Protein AF-A0A6M2AFH0-F1 (afdb_monomer_lite)

Foldseek 3Di:
DVVVVVVLCVVVVVVVVVLVVVVVVVVVVLVVVLVVVLVVLLVVQFDDDPNDTDGDPVCVVVSVVVNVVSVPDDDDDDADADEPVVSPDDDDDPVNCVVCVSRYDD

Radius of gyration: 22.57 Å; chains: 1; bounding box: 56×25×56 Å

Sequence (106 aa):
MNELRAQFLSVLEAPMQNTVSVMNSLLTSVIYALEEKKQLLFIKYGEEKENKISIKQENVKTFTKDIGDLLDIEVEIEVTKVKLNDLGDIKLSPLDMLNLDILIEK

Secondary structure (DSSP, 8-state):
-HHHHHHHHHHHHHHHHHHHHHHHHHHHHHHHHHHHHHHHHHHHHEEEETTEEEE-GGGHHHHHHHHHHHHT--------PEEGGGG-S----HHHHHHTTTTEE-

Structure (mmCIF, N/CA/C/O backbone):
data_AF-A0A6M2AFH0-F1
#
_entry.id   AF-A0A6M2AFH0-F1
#
loop_
_atom_site.group_PDB
_atom_site.id
_atom_site.type_symbol
_atom_site.label_atom_id
_atom_site.label_alt_id
_atom_site.label_comp_id
_atom_site.label_asym_id
_atom_site.label_entity_id
_atom_site.label_seq_id
_atom_site.pdbx_PDB_ins_code
_atom_site.Cartn_x
_atom_site.Cartn_y
_atom_site.Cartn_z
_atom_site.occupancy
_atom_site.B_iso_or_equiv
_atom_site.auth_seq_id
_atom_site.auth_comp_id
_atom_site.auth_asym_id
_atom_site.auth_atom_id
_atom_site.pdbx_PDB_model_num
ATOM 1 N N . MET A 1 1 ? 37.987 -0.424 -21.608 1.00 51.59 1 MET A N 1
ATOM 2 C CA . MET A 1 1 ? 37.018 -1.165 -20.762 1.00 51.59 1 MET A CA 1
ATOM 3 C C . MET A 1 1 ? 36.229 -0.255 -19.815 1.00 51.59 1 MET A C 1
ATOM 5 O O . MET A 1 1 ? 35.037 -0.482 -19.678 1.00 51.59 1 MET A O 1
ATOM 9 N N . ASN A 1 2 ? 36.830 0.783 -19.211 1.00 58.09 2 ASN A N 1
ATOM 10 C CA . ASN A 1 2 ? 36.111 1.691 -18.296 1.00 58.09 2 ASN A CA 1
ATOM 11 C C . ASN A 1 2 ? 35.166 2.690 -18.995 1.00 58.09 2 ASN A C 1
ATOM 13 O O . ASN A 1 2 ? 34.099 2.965 -18.462 1.00 58.09 2 ASN A O 1
ATOM 17 N N . GLU A 1 3 ? 35.494 3.176 -20.197 1.00 58.66 3 GLU A N 1
ATOM 18 C CA . GLU A 1 3 ? 34.630 4.117 -20.942 1.00 58.66 3 GLU A CA 1
ATOM 19 C C . GLU A 1 3 ? 33.324 3.492 -21.433 1.00 58.66 3 GLU A C 1
ATOM 21 O O . GLU A 1 3 ? 32.271 4.101 -21.297 1.00 58.66 3 GLU A O 1
ATOM 26 N N . LEU A 1 4 ? 33.365 2.254 -21.936 1.00 54.22 4 LEU A N 1
ATOM 27 C CA . LEU A 1 4 ? 32.166 1.553 -22.407 1.00 54.22 4 LEU A CA 1
ATOM 28 C C . LEU A 1 4 ? 31.192 1.270 -21.253 1.00 54.22 4 LEU A C 1
ATOM 30 O O . LEU A 1 4 ? 29.984 1.401 -21.405 1.00 54.22 4 LEU A O 1
ATOM 34 N N . ARG A 1 5 ? 31.727 0.951 -20.067 1.00 55.53 5 ARG A N 1
ATOM 35 C CA . ARG A 1 5 ? 30.936 0.779 -18.842 1.00 55.53 5 ARG A CA 1
ATOM 36 C C . ARG A 1 5 ? 30.342 2.105 -18.351 1.00 55.53 5 ARG A C 1
ATOM 38 O O . ARG A 1 5 ? 29.224 2.107 -17.851 1.00 55.53 5 ARG A O 1
ATOM 45 N N . ALA A 1 6 ? 31.061 3.216 -18.506 1.00 64.88 6 ALA A N 1
ATOM 46 C CA . ALA A 1 6 ? 30.565 4.547 -18.157 1.00 64.88 6 ALA A CA 1
ATOM 47 C C . ALA A 1 6 ? 29.472 5.030 -19.126 1.00 64.88 6 ALA A C 1
ATOM 49 O O . ALA A 1 6 ? 28.444 5.529 -18.681 1.00 64.88 6 ALA A O 1
ATOM 50 N N . GLN A 1 7 ? 29.647 4.813 -20.433 1.00 55.75 7 GLN A N 1
ATOM 51 C CA . GLN A 1 7 ? 28.612 5.085 -21.435 1.00 55.75 7 GLN A CA 1
ATOM 52 C C . GLN A 1 7 ? 27.373 4.213 -21.205 1.00 55.75 7 GLN A C 1
ATOM 54 O O . GLN A 1 7 ? 26.256 4.718 -21.244 1.00 55.75 7 GLN A O 1
ATOM 59 N N . PHE A 1 8 ? 27.563 2.937 -20.868 1.00 57.78 8 PHE A N 1
ATOM 60 C CA . PHE A 1 8 ? 26.472 2.030 -20.525 1.00 57.78 8 PHE A CA 1
ATOM 61 C C . PHE A 1 8 ? 25.659 2.507 -19.316 1.00 57.78 8 PHE A C 1
ATOM 63 O O . PHE A 1 8 ? 24.435 2.611 -19.398 1.00 57.78 8 PHE A O 1
ATOM 70 N N . LEU A 1 9 ? 26.338 2.854 -18.217 1.00 60.69 9 LEU A N 1
ATOM 71 C CA . LEU A 1 9 ? 25.675 3.428 -17.049 1.00 60.69 9 LEU A CA 1
ATOM 72 C C . LEU A 1 9 ? 24.951 4.723 -17.420 1.00 60.69 9 LEU A C 1
ATOM 74 O O . LEU A 1 9 ? 23.796 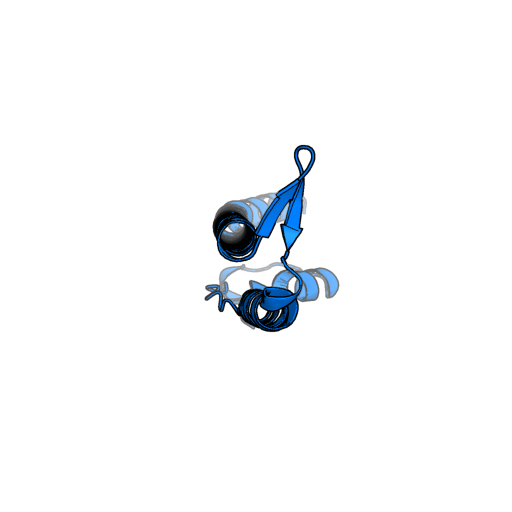4.857 -17.056 1.00 60.69 9 LEU A O 1
ATOM 78 N N . SER A 1 10 ? 25.539 5.607 -18.232 1.00 66.50 10 SER A N 1
ATOM 79 C CA . SER A 1 10 ? 24.882 6.869 -18.607 1.00 66.50 10 SER A CA 1
ATOM 80 C C . SER A 1 10 ? 23.592 6.705 -19.422 1.00 66.50 10 SER A C 1
ATOM 82 O O . SER A 1 10 ? 22.688 7.528 -19.299 1.00 66.50 10 SER A O 1
ATOM 84 N N . VAL A 1 11 ? 23.477 5.646 -20.235 1.00 65.56 11 VAL A N 1
ATOM 85 C CA . VAL A 1 11 ? 22.268 5.377 -21.037 1.00 65.56 11 VAL A CA 1
ATOM 86 C C . VAL A 1 11 ? 21.159 4.787 -20.169 1.00 65.56 11 VAL A C 1
ATOM 88 O O . VAL A 1 11 ? 19.991 5.116 -20.359 1.00 65.56 11 VAL A O 1
ATOM 91 N N . LEU A 1 12 ? 21.519 3.943 -19.200 1.00 63.00 12 LEU A N 1
ATOM 92 C CA . LEU A 1 12 ? 20.560 3.312 -18.295 1.00 63.00 12 LEU A CA 1
ATOM 93 C C . LEU A 1 12 ? 20.189 4.163 -17.085 1.00 63.00 12 LEU A C 1
ATOM 95 O O . LEU A 1 12 ? 19.096 4.011 -16.547 1.00 63.00 12 LEU A O 1
ATOM 99 N N . GLU A 1 13 ? 21.068 5.062 -16.658 1.00 67.69 13 GLU A N 1
ATOM 100 C CA . GLU A 1 13 ? 20.893 5.849 -15.443 1.00 67.69 13 GLU A CA 1
ATOM 101 C C . GLU A 1 13 ? 19.633 6.708 -15.526 1.00 67.69 13 GLU A C 1
ATOM 103 O O . GLU A 1 13 ? 18.807 6.641 -14.626 1.00 67.69 13 GLU A O 1
ATOM 108 N N . ALA A 1 14 ? 19.397 7.416 -16.632 1.00 65.56 14 ALA A N 1
ATOM 109 C CA . ALA A 1 14 ? 18.189 8.224 -16.797 1.00 65.56 14 ALA A CA 1
ATOM 110 C C . ALA A 1 14 ? 16.867 7.410 -16.739 1.00 65.56 14 ALA A C 1
ATOM 112 O O . ALA A 1 14 ? 16.007 7.741 -15.917 1.00 65.56 14 ALA A O 1
ATOM 113 N N . PRO A 1 15 ? 16.659 6.345 -17.541 1.00 63.16 15 PRO A N 1
ATOM 114 C CA . PRO A 1 15 ? 15.427 5.554 -17.480 1.00 63.16 15 PRO A CA 1
ATOM 115 C C . PRO A 1 15 ? 15.276 4.765 -16.170 1.00 63.16 15 PRO A C 1
ATOM 117 O O . PRO A 1 15 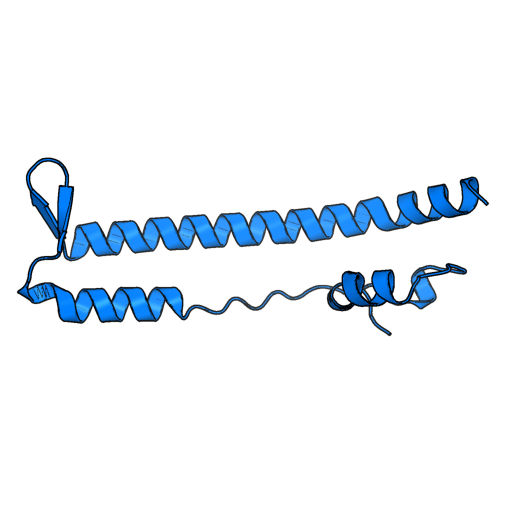? 14.159 4.652 -15.658 1.00 63.16 15 PRO A O 1
ATOM 120 N N . MET A 1 16 ? 16.370 4.275 -15.576 1.00 69.06 16 MET A N 1
ATOM 121 C CA . MET A 1 16 ? 16.321 3.615 -14.266 1.00 69.06 16 MET A CA 1
ATOM 122 C C . MET A 1 16 ? 15.969 4.603 -13.153 1.00 69.06 16 MET A C 1
ATOM 124 O O . MET A 1 16 ? 15.108 4.298 -12.335 1.00 69.06 16 MET A O 1
ATOM 128 N N . GLN A 1 17 ? 16.568 5.797 -13.137 1.00 69.19 17 GLN A N 1
ATOM 129 C CA . GLN A 1 17 ? 16.238 6.842 -12.163 1.00 69.19 17 GLN A CA 1
ATOM 130 C C . GLN A 1 17 ? 14.783 7.288 -12.294 1.00 69.19 17 GLN A C 1
ATOM 132 O O . GLN A 1 17 ? 14.101 7.426 -11.283 1.00 69.19 17 GLN A O 1
ATOM 137 N N . ASN A 1 18 ? 14.272 7.435 -13.518 1.00 66.81 18 ASN A N 1
ATOM 138 C CA . ASN A 1 18 ? 12.861 7.746 -13.736 1.00 66.81 18 ASN A CA 1
ATOM 139 C C . ASN A 1 18 ? 11.948 6.629 -13.219 1.00 66.81 18 ASN A C 1
ATOM 141 O O . ASN A 1 18 ? 10.989 6.914 -12.509 1.00 66.81 18 ASN A O 1
ATOM 1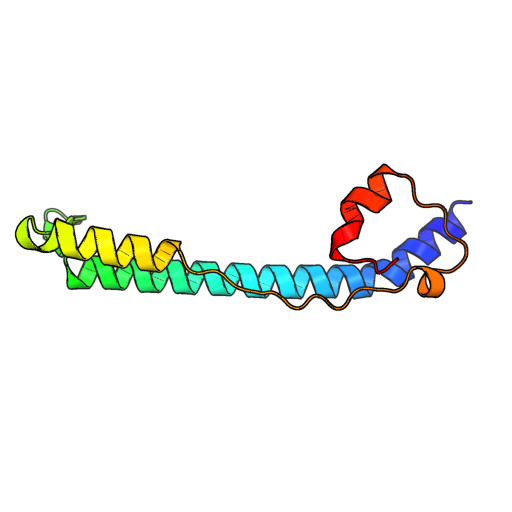45 N N . THR A 1 19 ? 12.264 5.364 -13.507 1.00 67.38 19 THR A N 1
ATOM 146 C CA . THR A 1 19 ? 11.462 4.222 -13.037 1.00 67.38 19 THR A CA 1
ATOM 147 C C . THR A 1 19 ? 11.470 4.125 -11.513 1.00 67.38 19 THR A C 1
ATOM 149 O O . THR A 1 19 ? 10.415 4.020 -10.894 1.00 67.38 19 THR A O 1
ATOM 152 N N . VAL A 1 20 ? 12.646 4.249 -10.891 1.00 73.56 20 VAL A N 1
ATOM 153 C CA . VAL A 1 20 ? 12.798 4.283 -9.430 1.00 73.56 20 VAL A CA 1
ATOM 154 C C . VAL A 1 20 ? 12.052 5.477 -8.832 1.00 73.56 20 VAL A C 1
ATOM 156 O O . VAL A 1 20 ? 11.397 5.335 -7.805 1.00 73.56 20 VAL A O 1
ATOM 159 N N . SER A 1 21 ? 12.096 6.645 -9.475 1.00 72.56 21 SER A N 1
ATOM 160 C CA . SER A 1 21 ? 11.375 7.843 -9.035 1.00 72.56 21 SER A CA 1
ATOM 161 C C . SER A 1 21 ? 9.857 7.649 -9.083 1.00 72.56 21 SER A C 1
ATOM 163 O O . SER A 1 21 ? 9.178 7.953 -8.101 1.00 72.56 21 SER A O 1
ATOM 165 N N . VAL A 1 22 ? 9.327 7.077 -10.170 1.00 72.75 22 VAL A N 1
ATOM 166 C CA . VAL A 1 22 ? 7.899 6.754 -10.302 1.00 72.75 22 VAL A CA 1
ATOM 167 C C . VAL A 1 22 ? 7.479 5.718 -9.261 1.00 72.75 22 VAL A C 1
ATOM 169 O O . VAL A 1 22 ? 6.492 5.932 -8.561 1.00 72.75 22 VAL A O 1
ATOM 172 N N . MET A 1 23 ? 8.251 4.641 -9.088 1.00 74.44 23 MET A N 1
ATOM 173 C CA . MET A 1 23 ? 7.979 3.626 -8.064 1.00 74.44 23 MET A CA 1
ATOM 174 C C . MET A 1 23 ? 7.996 4.221 -6.655 1.00 74.44 23 MET A C 1
ATOM 176 O O . MET A 1 23 ? 7.081 3.967 -5.876 1.00 74.44 23 MET A O 1
ATOM 180 N N . ASN A 1 24 ? 8.989 5.053 -6.333 1.00 75.69 24 ASN A N 1
ATOM 181 C CA . ASN A 1 24 ? 9.066 5.728 -5.041 1.00 75.69 24 ASN A CA 1
ATOM 182 C C . ASN A 1 24 ? 7.859 6.643 -4.822 1.00 75.69 24 ASN A C 1
ATOM 184 O O . ASN A 1 24 ? 7.241 6.586 -3.766 1.00 75.69 24 ASN A O 1
ATOM 188 N N . SER A 1 25 ? 7.480 7.444 -5.821 1.00 75.75 25 SER A N 1
ATOM 189 C CA . SER A 1 25 ? 6.319 8.333 -5.725 1.00 75.75 25 SER A CA 1
ATOM 190 C C . SER A 1 25 ? 5.012 7.561 -5.518 1.00 75.75 25 SER A C 1
ATOM 192 O O . SER A 1 25 ? 4.202 7.947 -4.670 1.00 75.75 25 SER A O 1
ATOM 194 N N . LEU A 1 26 ? 4.827 6.446 -6.231 1.00 79.44 26 LEU A N 1
ATOM 195 C CA . LEU A 1 26 ? 3.673 5.562 -6.071 1.00 79.44 26 LEU A CA 1
ATOM 196 C C . LEU A 1 26 ? 3.639 4.936 -4.674 1.00 79.44 26 LEU A C 1
ATOM 198 O O . LEU A 1 26 ? 2.634 5.066 -3.980 1.00 79.44 26 LEU A O 1
ATOM 202 N N . LEU A 1 27 ? 4.741 4.326 -4.228 1.00 80.62 27 LEU A N 1
ATOM 203 C CA . LEU A 1 27 ? 4.838 3.713 -2.900 1.00 80.62 27 LEU A CA 1
ATOM 204 C C . LEU A 1 27 ? 4.593 4.734 -1.788 1.00 80.62 27 LEU A C 1
ATOM 206 O O . LEU A 1 27 ? 3.817 4.469 -0.874 1.00 80.62 27 LEU A O 1
ATOM 210 N N . THR A 1 28 ? 5.198 5.919 -1.883 1.00 84.31 28 THR A N 1
ATOM 211 C CA . THR A 1 28 ? 4.963 7.013 -0.937 1.00 84.31 28 THR A CA 1
ATOM 212 C C . THR A 1 28 ? 3.488 7.407 -0.908 1.00 84.31 28 THR A C 1
ATOM 214 O O . THR A 1 28 ? 2.913 7.518 0.172 1.00 84.31 28 THR A O 1
ATOM 217 N N . SER A 1 29 ? 2.848 7.562 -2.069 1.00 81.00 29 SER A N 1
ATOM 218 C CA . SER A 1 29 ? 1.427 7.928 -2.151 1.00 81.00 29 SER A CA 1
ATOM 219 C C . SER A 1 29 ? 0.515 6.859 -1.543 1.00 81.00 29 SER A C 1
ATOM 221 O O . SER A 1 29 ? -0.413 7.188 -0.806 1.00 81.00 29 SER A O 1
ATOM 223 N N . VAL A 1 30 ? 0.803 5.578 -1.798 1.00 82.62 30 VAL A N 1
ATOM 224 C CA . VAL A 1 30 ? 0.064 4.445 -1.221 1.00 82.62 30 VAL A CA 1
ATOM 225 C C . VAL A 1 30 ? 0.225 4.405 0.297 1.00 82.62 30 VAL A C 1
ATOM 227 O O . VAL A 1 30 ? -0.770 4.262 1.004 1.00 82.62 30 VAL A O 1
ATOM 230 N N . ILE A 1 31 ? 1.444 4.592 0.812 1.00 86.50 31 ILE A N 1
ATOM 231 C CA . ILE A 1 31 ? 1.707 4.646 2.257 1.00 86.50 31 ILE A CA 1
ATOM 232 C C . ILE A 1 31 ? 0.909 5.779 2.909 1.00 86.50 31 ILE A C 1
ATOM 234 O O . ILE A 1 31 ? 0.215 5.536 3.894 1.00 86.50 31 ILE A O 1
ATOM 238 N N . TYR A 1 32 ? 0.938 6.987 2.338 1.00 87.62 32 TYR A N 1
ATOM 239 C CA . TYR A 1 32 ? 0.169 8.116 2.869 1.00 87.62 32 TYR A CA 1
ATOM 240 C C . TYR A 1 32 ? -1.338 7.843 2.875 1.00 87.62 32 TYR A C 1
ATOM 242 O O . TYR A 1 32 ? -1.999 8.072 3.887 1.00 87.62 32 TYR A O 1
ATOM 250 N N . ALA A 1 33 ? -1.882 7.307 1.781 1.00 85.50 33 ALA A N 1
ATOM 251 C CA . ALA A 1 33 ? -3.302 6.975 1.697 1.00 85.50 33 ALA A CA 1
ATOM 252 C C . ALA A 1 33 ? -3.705 5.879 2.703 1.00 85.50 33 ALA A C 1
ATOM 254 O O . ALA A 1 33 ? -4.793 5.934 3.284 1.00 85.50 33 ALA A O 1
ATOM 255 N N . LEU A 1 34 ? -2.836 4.888 2.935 1.00 88.19 34 LEU A N 1
ATOM 256 C CA . LEU A 1 34 ? -3.040 3.852 3.951 1.00 88.19 34 LEU A CA 1
ATOM 257 C C . LEU A 1 34 ? -3.032 4.442 5.365 1.00 88.19 34 LEU A C 1
ATOM 259 O O . LEU A 1 34 ? -3.904 4.107 6.169 1.00 88.19 34 LEU A O 1
ATOM 263 N N . GLU A 1 35 ? -2.085 5.329 5.674 1.00 89.69 35 GLU A N 1
ATOM 264 C CA . GLU A 1 35 ? -2.011 6.000 6.974 1.00 89.69 35 GLU A CA 1
ATOM 265 C C . GLU A 1 35 ? -3.237 6.876 7.239 1.00 89.69 35 GLU A C 1
ATOM 267 O O . GLU A 1 35 ? -3.821 6.797 8.324 1.00 89.69 35 GLU A O 1
ATOM 272 N N . GLU A 1 36 ? -3.671 7.650 6.245 1.00 91.56 36 GLU A N 1
ATOM 273 C CA . GLU A 1 36 ? -4.871 8.481 6.331 1.00 91.56 36 GLU A CA 1
ATOM 274 C C . GLU A 1 36 ? -6.117 7.622 6.585 1.00 91.56 36 GLU A C 1
ATOM 276 O O . GLU A 1 36 ? -6.858 7.849 7.547 1.00 91.56 36 GLU A O 1
ATOM 281 N N . LYS A 1 37 ? -6.328 6.568 5.785 1.00 90.50 37 LYS A N 1
ATOM 282 C CA . LYS A 1 37 ? -7.469 5.658 5.970 1.00 90.50 37 LYS A CA 1
ATOM 283 C C . LYS A 1 37 ? -7.438 4.970 7.327 1.00 90.50 37 LYS A C 1
ATOM 285 O O . LYS A 1 37 ? -8.473 4.878 7.987 1.00 90.50 37 LYS A O 1
ATOM 290 N N . LYS A 1 38 ? -6.262 4.532 7.780 1.00 90.56 38 LYS A N 1
ATOM 291 C CA . LYS A 1 38 ? -6.085 3.968 9.119 1.00 90.56 38 LYS A CA 1
ATOM 292 C C . LYS A 1 38 ? -6.517 4.974 10.186 1.00 90.56 38 LYS A C 1
ATOM 294 O O . LYS A 1 38 ? -7.316 4.613 11.047 1.00 90.56 38 LYS A O 1
ATOM 299 N N . GLN A 1 39 ? -6.050 6.223 10.134 1.00 91.62 39 GLN A N 1
ATOM 300 C CA . GLN A 1 39 ? -6.451 7.260 11.094 1.00 91.62 39 GLN A CA 1
ATOM 301 C C . GLN A 1 39 ? -7.967 7.485 11.105 1.00 91.62 39 GLN A C 1
ATOM 303 O O . GLN A 1 39 ? -8.565 7.540 12.180 1.00 91.62 39 GLN A O 1
ATOM 308 N N . LEU A 1 40 ? -8.608 7.532 9.934 1.00 92.81 40 LEU A N 1
ATOM 309 C CA . LEU A 1 40 ? -10.062 7.667 9.832 1.00 92.81 40 LEU A CA 1
ATOM 310 C C . LEU A 1 40 ? -10.805 6.502 10.500 1.00 92.81 40 LEU A C 1
ATOM 312 O O . LEU A 1 40 ? -11.815 6.731 11.164 1.00 92.81 40 LEU A O 1
ATOM 316 N N . LEU A 1 41 ? -10.301 5.267 10.392 1.00 92.56 41 LEU A N 1
ATOM 317 C CA . LEU A 1 41 ? -10.874 4.113 11.096 1.00 92.56 41 LEU A CA 1
ATOM 318 C C . LEU A 1 41 ? -10.739 4.250 12.619 1.00 92.56 41 LEU A C 1
ATOM 320 O O . LEU A 1 41 ? -11.695 3.968 13.343 1.00 92.56 41 LEU A O 1
ATOM 324 N N . PHE A 1 42 ? -9.595 4.734 13.113 1.00 91.81 42 PHE A N 1
ATOM 325 C CA . PHE A 1 42 ? -9.411 5.016 14.541 1.00 91.81 42 PHE A CA 1
ATOM 326 C C . PHE A 1 42 ? -10.363 6.111 15.039 1.00 91.81 42 PHE A C 1
ATOM 328 O O . PHE A 1 42 ? -10.964 5.942 16.095 1.00 91.81 42 PHE A O 1
ATOM 335 N N . ILE A 1 43 ? -10.566 7.187 14.275 1.00 91.31 43 ILE A N 1
ATOM 336 C CA . ILE A 1 43 ? -11.519 8.257 14.621 1.00 91.31 43 ILE A CA 1
ATOM 337 C C . ILE A 1 43 ? -12.963 7.734 14.599 1.00 91.31 43 ILE A C 1
ATOM 339 O O . ILE A 1 43 ? -13.756 8.054 15.480 1.00 91.31 43 ILE A O 1
ATOM 343 N N . LYS A 1 44 ? -13.306 6.903 13.609 1.00 93.31 44 LYS A N 1
ATOM 344 C CA . LYS A 1 44 ? -14.661 6.369 13.415 1.00 93.31 44 LYS A CA 1
ATOM 345 C C . LYS A 1 44 ? -15.086 5.400 14.517 1.00 93.31 44 LYS A C 1
ATOM 347 O O . LYS A 1 44 ? -16.240 5.426 14.940 1.00 93.31 44 LYS A O 1
ATOM 352 N N . TYR A 1 45 ? -14.184 4.518 14.943 1.00 92.75 45 TYR A N 1
ATOM 353 C CA . TYR A 1 45 ? -14.509 3.417 15.857 1.00 92.75 45 TYR A CA 1
ATOM 354 C C . TYR A 1 45 ? -13.979 3.611 17.279 1.00 92.75 45 TYR A C 1
ATOM 356 O O . TYR A 1 45 ? -14.357 2.856 18.184 1.00 92.75 45 TYR A O 1
ATOM 364 N N . GLY A 1 46 ? -13.103 4.594 17.468 1.00 91.19 46 GLY A N 1
ATOM 365 C CA . GLY A 1 46 ? -12.436 4.863 18.725 1.00 91.19 46 GLY A CA 1
ATOM 366 C C . GLY A 1 46 ? -13.162 5.825 19.655 1.00 91.19 46 GLY A C 1
ATOM 367 O O . GLY A 1 46 ? -14.193 6.422 19.349 1.00 91.19 46 GLY A O 1
ATOM 368 N N . GLU A 1 47 ? -12.578 5.953 20.833 1.00 90.94 47 GLU A N 1
ATOM 369 C CA . GLU A 1 47 ? -12.846 6.971 21.833 1.00 90.94 47 GLU A CA 1
ATOM 370 C C . GLU A 1 47 ? -11.514 7.501 22.361 1.00 90.94 47 GLU A C 1
ATOM 372 O O . GLU A 1 47 ? -10.549 6.750 22.524 1.00 90.94 47 GLU A O 1
ATOM 377 N N . GLU A 1 48 ? -11.455 8.803 22.616 1.00 89.00 48 GLU A N 1
ATOM 378 C CA . GLU A 1 48 ? -10.282 9.423 23.211 1.00 89.00 48 GLU A CA 1
ATOM 379 C C . GLU A 1 48 ? -10.300 9.207 24.728 1.00 89.00 48 GLU A C 1
ATOM 381 O O . GLU A 1 48 ? -11.232 9.607 25.427 1.00 89.00 48 GLU A O 1
ATOM 386 N N . LYS A 1 49 ? -9.263 8.547 25.239 1.00 85.69 49 LYS A N 1
ATOM 387 C CA . LYS A 1 49 ? -9.014 8.336 26.664 1.00 85.69 49 LYS A CA 1
ATOM 388 C C . LYS A 1 49 ? -7.558 8.663 26.947 1.00 85.69 49 LYS A C 1
ATOM 390 O O . LYS A 1 49 ? -6.671 8.064 26.349 1.00 85.69 49 LYS A O 1
ATOM 395 N N . GLU A 1 50 ? -7.313 9.607 27.853 1.00 81.38 50 GLU A N 1
ATOM 396 C CA . GLU A 1 50 ? -5.959 9.936 28.331 1.00 81.38 50 GLU A CA 1
ATOM 397 C C . GLU A 1 50 ? -4.955 10.229 27.190 1.00 81.38 50 GLU A C 1
ATOM 399 O O . GLU A 1 50 ? -3.861 9.665 27.150 1.00 81.38 50 GLU A O 1
ATOM 404 N N . ASN A 1 51 ? -5.330 11.087 26.229 1.00 83.69 51 ASN A N 1
ATOM 405 C CA . ASN A 1 51 ? -4.542 11.391 25.018 1.00 83.69 51 ASN A CA 1
ATOM 406 C C . ASN A 1 51 ? -4.259 10.181 24.099 1.00 83.69 51 ASN A C 1
ATOM 408 O O . ASN A 1 51 ? -3.336 10.215 23.281 1.00 83.69 51 ASN A O 1
ATOM 412 N N . LYS A 1 52 ? -5.031 9.093 24.206 1.00 85.69 52 LYS A N 1
ATOM 413 C CA . LYS A 1 52 ? -4.938 7.925 23.322 1.00 85.69 52 LYS A CA 1
ATOM 414 C C . LYS A 1 52 ? -6.302 7.595 22.734 1.00 85.69 52 LYS A C 1
ATOM 416 O O . LYS A 1 52 ? -7.302 7.561 23.444 1.00 85.69 52 LYS A O 1
ATOM 421 N N . ILE A 1 53 ? -6.337 7.279 21.443 1.00 87.06 53 ILE A N 1
ATOM 422 C CA . ILE A 1 53 ? -7.535 6.717 20.815 1.00 87.06 53 ILE A CA 1
ATOM 423 C C . ILE A 1 53 ? -7.556 5.213 21.095 1.00 87.06 53 ILE A C 1
ATOM 425 O O . ILE A 1 53 ? -6.641 4.492 20.699 1.00 87.06 53 ILE A O 1
ATOM 429 N N . SER A 1 54 ? -8.598 4.741 21.778 1.00 89.44 54 SER A N 1
ATOM 430 C CA . SER A 1 54 ? -8.856 3.315 22.011 1.00 89.44 54 SER A CA 1
ATOM 431 C C . SER A 1 54 ? -10.116 2.884 21.277 1.00 89.44 54 SER A C 1
ATOM 433 O O . SER A 1 54 ? -11.103 3.609 21.274 1.00 89.44 54 SER A O 1
ATOM 435 N N . ILE A 1 55 ? -10.108 1.705 20.655 1.00 92.81 55 ILE A N 1
ATOM 436 C CA . ILE A 1 55 ? -11.292 1.176 19.966 1.00 92.81 55 ILE A CA 1
ATOM 437 C C . ILE A 1 55 ? -12.314 0.700 20.999 1.00 92.81 55 ILE A C 1
ATOM 439 O O . ILE A 1 55 ? -11.975 -0.079 21.892 1.00 92.81 55 ILE A O 1
ATOM 443 N N . LYS A 1 56 ? -13.567 1.153 20.872 1.00 89.81 56 LYS A N 1
ATOM 444 C CA . LYS A 1 56 ? -14.653 0.723 21.764 1.00 89.81 56 LYS A CA 1
ATOM 445 C C . LYS A 1 56 ? -14.914 -0.775 21.607 1.00 89.81 56 LYS A C 1
ATOM 447 O O . LYS A 1 56 ? -14.869 -1.280 20.484 1.00 89.81 56 LYS A O 1
ATOM 452 N N . GLN A 1 57 ? -15.212 -1.485 22.700 1.00 89.62 57 GLN A N 1
ATOM 453 C CA . GLN A 1 57 ? -15.379 -2.947 22.673 1.00 89.62 57 GLN A CA 1
ATOM 454 C C . GLN A 1 57 ? -16.431 -3.405 21.654 1.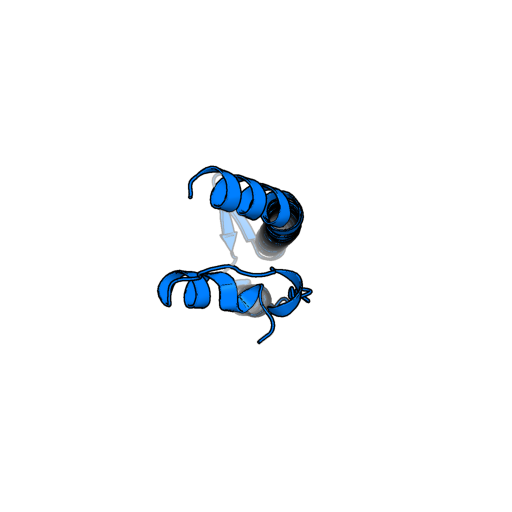00 89.62 57 GLN A C 1
ATOM 456 O O . GLN A 1 57 ? -16.205 -4.376 20.934 1.00 89.62 57 GLN A O 1
ATOM 461 N N . GLU A 1 58 ? -17.541 -2.679 21.542 1.00 93.00 58 GLU A N 1
ATOM 462 C CA . GLU A 1 58 ? -18.620 -2.952 20.593 1.00 93.00 58 GLU A CA 1
ATOM 463 C C . GLU A 1 58 ? -18.196 -2.822 19.120 1.00 93.00 58 GLU A C 1
ATOM 465 O O . GLU A 1 58 ? -18.791 -3.454 18.248 1.00 93.00 58 GLU A O 1
ATOM 470 N N . ASN A 1 59 ? -17.138 -2.055 18.839 1.00 93.06 59 ASN A N 1
ATOM 471 C CA . ASN A 1 59 ? -16.659 -1.774 17.488 1.00 93.06 59 ASN A CA 1
ATOM 472 C C . ASN A 1 59 ? -15.479 -2.654 17.059 1.00 93.06 59 ASN A C 1
ATOM 474 O O . ASN A 1 59 ? -15.148 -2.664 15.874 1.00 93.06 59 ASN A O 1
ATOM 478 N N . VAL A 1 60 ? -14.850 -3.402 17.977 1.00 92.75 60 VAL A N 1
ATOM 479 C CA . VAL A 1 60 ? -13.616 -4.169 17.705 1.00 92.75 60 VAL A CA 1
ATOM 480 C C . VAL A 1 60 ? -13.776 -5.091 16.501 1.00 92.75 60 VAL A C 1
ATOM 482 O O . VAL A 1 60 ? -12.929 -5.091 15.616 1.00 92.75 60 VAL A O 1
ATOM 485 N N . LYS A 1 61 ? -14.882 -5.839 16.423 1.00 94.50 61 LYS A N 1
ATOM 486 C CA . LYS A 1 61 ? -15.106 -6.801 15.334 1.00 94.50 61 LYS A CA 1
ATOM 487 C C . LYS A 1 61 ? -15.157 -6.121 13.963 1.00 94.50 61 LYS A C 1
ATOM 489 O O . LYS A 1 61 ? -14.570 -6.622 13.008 1.00 94.50 61 LYS A O 1
ATOM 494 N N . THR A 1 62 ? -15.851 -4.990 13.874 1.00 94.69 62 THR A N 1
ATOM 495 C CA . THR A 1 62 ? -15.995 -4.223 12.631 1.00 94.69 62 THR A CA 1
ATOM 496 C C . THR A 1 62 ? -14.687 -3.525 12.271 1.00 94.69 62 THR A C 1
ATOM 498 O O . THR A 1 62 ? -14.266 -3.579 11.125 1.00 94.69 62 THR A O 1
ATOM 501 N N . PHE A 1 63 ? -13.991 -2.957 13.258 1.00 94.38 63 PHE A N 1
ATOM 502 C CA . PHE A 1 63 ? -12.674 -2.349 13.075 1.00 94.38 63 PHE A CA 1
ATOM 503 C C . PHE A 1 63 ? -11.637 -3.351 12.552 1.00 94.38 63 PHE A C 1
ATOM 505 O O . PHE A 1 63 ? -10.925 -3.049 11.600 1.00 94.38 63 PHE A O 1
ATOM 512 N N . THR A 1 64 ? -11.557 -4.550 13.143 1.00 92.94 64 THR A N 1
ATOM 513 C CA . THR A 1 64 ? -10.621 -5.594 12.699 1.00 92.94 64 THR A CA 1
ATOM 514 C C . THR A 1 64 ? -10.892 -6.009 11.260 1.00 92.94 64 THR A C 1
ATOM 516 O O . THR A 1 64 ? -9.943 -6.208 10.508 1.00 92.94 64 THR A O 1
ATOM 519 N N . LYS A 1 65 ? -12.168 -6.101 10.869 1.00 95.00 65 LYS A N 1
ATOM 520 C CA . LYS A 1 65 ? -12.540 -6.376 9.482 1.00 95.00 65 LYS A CA 1
ATOM 521 C C . LYS A 1 65 ? -12.078 -5.249 8.554 1.00 95.00 65 LYS A C 1
ATOM 523 O O . LYS A 1 65 ? -11.341 -5.520 7.620 1.00 95.00 65 LYS A O 1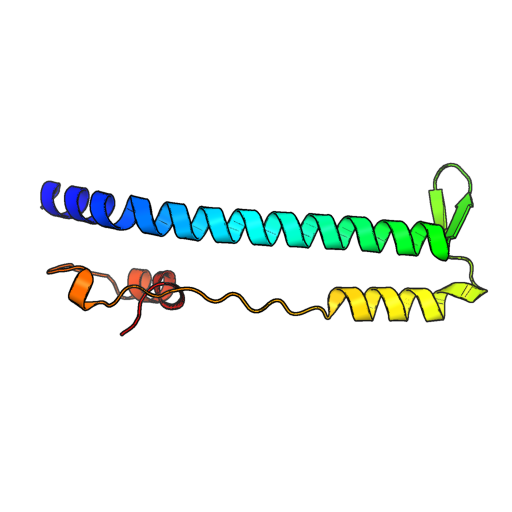
ATOM 528 N N . ASP A 1 66 ? -12.452 -4.005 8.843 1.00 92.75 66 ASP A N 1
ATOM 529 C CA . ASP A 1 66 ? -12.152 -2.865 7.969 1.00 92.75 66 ASP A CA 1
ATOM 530 C C . ASP A 1 66 ? -10.636 -2.605 7.837 1.00 92.75 66 ASP A C 1
ATOM 532 O O . ASP A 1 66 ? -10.169 -2.189 6.781 1.00 92.75 66 ASP A O 1
ATOM 536 N N . ILE A 1 67 ? -9.853 -2.858 8.895 1.00 91.19 67 ILE A N 1
ATOM 537 C CA . ILE A 1 67 ? -8.381 -2.839 8.835 1.00 91.19 67 ILE A CA 1
ATOM 538 C C . ILE A 1 67 ? -7.853 -3.993 7.978 1.00 91.19 67 ILE A C 1
ATOM 540 O O . ILE A 1 67 ? -6.924 -3.777 7.211 1.00 91.19 67 ILE A O 1
ATOM 544 N N . GLY A 1 68 ? -8.409 -5.200 8.111 1.00 91.38 68 GLY A N 1
ATOM 545 C CA . GLY A 1 68 ? -8.026 -6.344 7.278 1.00 91.38 68 GLY A CA 1
ATOM 546 C C . GLY A 1 68 ? -8.254 -6.052 5.796 1.00 91.38 68 GLY A C 1
ATOM 547 O O . GLY A 1 68 ? -7.312 -6.102 5.016 1.00 91.38 68 GLY A O 1
ATOM 548 N N . ASP A 1 69 ? -9.459 -5.594 5.454 1.00 90.88 69 ASP A N 1
ATOM 549 C CA . ASP A 1 69 ? -9.831 -5.203 4.090 1.00 90.88 69 ASP A CA 1
ATOM 550 C C . ASP A 1 69 ? -8.915 -4.084 3.540 1.00 90.88 69 ASP A C 1
ATOM 552 O O . ASP A 1 69 ? -8.653 -4.019 2.341 1.00 90.88 69 ASP A O 1
ATOM 556 N N . LEU A 1 70 ? -8.411 -3.191 4.405 1.00 88.56 70 LEU A N 1
ATOM 557 C CA . LEU A 1 70 ? -7.448 -2.148 4.031 1.00 88.56 70 LEU A CA 1
ATOM 558 C C . LEU A 1 70 ? -6.047 -2.712 3.738 1.00 88.56 70 LEU A C 1
ATOM 560 O O . LEU A 1 70 ? -5.352 -2.183 2.872 1.00 88.56 70 LEU A O 1
ATOM 564 N N . LEU A 1 71 ? -5.615 -3.733 4.479 1.00 85.94 71 LEU A N 1
ATOM 565 C CA . LEU A 1 71 ? -4.299 -4.362 4.323 1.00 85.94 71 LEU A CA 1
ATOM 566 C C . LEU A 1 71 ? -4.239 -5.315 3.123 1.00 85.94 71 LEU A C 1
ATOM 568 O O . LEU A 1 71 ? -3.159 -5.506 2.573 1.00 85.94 71 LEU A O 1
ATOM 572 N N . ASP A 1 72 ? -5.383 -5.845 2.695 1.00 87.31 72 ASP A N 1
ATOM 573 C CA . ASP A 1 72 ? -5.510 -6.732 1.531 1.00 87.31 72 ASP A CA 1
ATOM 574 C C . ASP A 1 72 ? -5.582 -5.970 0.189 1.00 87.31 72 ASP A C 1
ATOM 576 O O . ASP A 1 72 ? -5.879 -6.548 -0.856 1.00 87.31 72 ASP A O 1
ATOM 580 N N . ILE A 1 73 ? -5.323 -4.657 0.184 1.00 82.69 73 ILE A N 1
ATOM 581 C CA . ILE A 1 73 ? -5.285 -3.865 -1.050 1.00 82.69 73 ILE A CA 1
ATOM 582 C C . ILE A 1 73 ? -4.019 -4.202 -1.840 1.00 82.69 73 ILE A C 1
ATOM 584 O O . ILE A 1 73 ? -2.908 -3.831 -1.460 1.00 82.69 73 ILE A O 1
ATOM 588 N N . GLU A 1 74 ? -4.207 -4.829 -2.997 1.00 77.62 74 GLU A N 1
ATOM 589 C CA . GLU A 1 74 ? -3.161 -5.027 -3.996 1.00 77.62 74 GLU A CA 1
ATOM 590 C C . GLU A 1 74 ? -3.142 -3.861 -4.996 1.00 77.62 74 GLU A C 1
ATOM 592 O O . GLU A 1 74 ? -4.184 -3.389 -5.458 1.00 77.62 74 GLU A O 1
ATOM 597 N N . VAL A 1 75 ? -1.941 -3.385 -5.330 1.00 72.75 75 VAL A N 1
ATOM 598 C CA . VAL A 1 75 ? -1.724 -2.346 -6.344 1.00 72.75 75 VAL A CA 1
ATOM 599 C C . VAL A 1 75 ? -0.885 -2.945 -7.462 1.00 72.75 75 VAL A C 1
ATOM 601 O O . VAL A 1 75 ? 0.273 -3.305 -7.251 1.00 72.75 75 VAL A O 1
ATOM 604 N N . GLU A 1 76 ? -1.466 -3.040 -8.653 1.00 70.81 76 GLU A N 1
ATOM 605 C CA . GLU A 1 76 ? -0.751 -3.459 -9.854 1.00 70.81 76 GLU A CA 1
ATOM 606 C C . GLU A 1 76 ? 0.023 -2.268 -10.436 1.00 70.81 76 GLU A C 1
ATOM 608 O O . GLU A 1 76 ? -0.523 -1.176 -10.609 1.00 70.81 76 GLU A O 1
ATOM 613 N N . ILE A 1 77 ? 1.317 -2.463 -10.700 1.00 68.94 77 ILE A N 1
ATOM 614 C CA . ILE A 1 77 ? 2.188 -1.442 -11.289 1.00 68.94 77 ILE A CA 1
ATOM 615 C C . ILE A 1 77 ? 2.580 -1.909 -12.686 1.00 68.94 77 ILE A C 1
ATOM 617 O O . ILE A 1 77 ? 3.322 -2.880 -12.841 1.00 68.94 77 ILE A O 1
ATOM 621 N N . GLU A 1 78 ? 2.130 -1.180 -13.705 1.00 67.56 78 GLU A N 1
ATOM 622 C CA . GLU A 1 78 ? 2.584 -1.388 -15.077 1.00 67.56 78 GLU A CA 1
ATOM 623 C C . GLU A 1 78 ? 4.000 -0.823 -15.249 1.00 67.56 78 GLU A C 1
ATOM 625 O O . GLU A 1 78 ? 4.213 0.386 -15.357 1.00 67.56 78 GLU A O 1
ATOM 630 N N . VAL A 1 79 ? 4.996 -1.709 -15.269 1.00 68.94 79 VAL A N 1
ATOM 631 C CA . VAL A 1 79 ? 6.386 -1.347 -15.567 1.00 68.94 79 VAL A CA 1
ATOM 632 C C . VAL A 1 79 ? 6.642 -1.557 -17.056 1.00 68.94 79 VAL A C 1
ATOM 634 O O . VAL A 1 79 ? 6.560 -2.677 -17.559 1.00 68.94 79 VAL A O 1
ATOM 637 N N . THR A 1 80 ? 6.994 -0.486 -17.771 1.00 71.06 80 THR A N 1
ATOM 638 C CA . THR A 1 80 ? 7.477 -0.608 -19.154 1.00 71.06 80 THR A CA 1
ATOM 639 C C . THR A 1 80 ? 8.904 -1.140 -19.133 1.00 71.06 80 THR A C 1
ATOM 641 O O . THR A 1 80 ? 9.827 -0.447 -18.705 1.00 71.06 80 THR A O 1
ATOM 644 N N . LYS A 1 81 ? 9.078 -2.384 -19.577 1.00 75.62 81 LYS A N 1
ATOM 645 C CA . LYS A 1 81 ? 10.383 -3.042 -19.625 1.00 75.62 81 LYS A CA 1
ATOM 646 C C . LYS A 1 81 ? 11.219 -2.554 -20.811 1.00 75.62 81 LYS A C 1
ATOM 648 O O . LYS A 1 81 ? 10.687 -2.217 -21.866 1.00 75.62 81 LYS A O 1
ATOM 653 N N . VAL A 1 82 ? 12.537 -2.548 -20.639 1.00 75.62 82 VAL A N 1
ATOM 654 C CA . VAL A 1 82 ? 13.516 -2.258 -21.695 1.00 75.62 82 VAL A CA 1
ATOM 655 C C . VAL A 1 82 ? 13.888 -3.562 -22.396 1.00 75.62 82 VAL A C 1
ATOM 657 O O . VAL A 1 82 ? 14.185 -4.554 -21.728 1.00 75.62 82 VAL A O 1
ATOM 660 N N . LYS A 1 83 ? 13.897 -3.584 -23.732 1.00 78.19 83 LYS A N 1
ATOM 661 C CA . LYS A 1 83 ? 14.307 -4.779 -24.481 1.00 78.19 83 LYS A CA 1
ATOM 662 C C . LYS A 1 83 ? 15.808 -4.968 -24.383 1.00 78.19 83 LYS A C 1
ATOM 664 O O . LYS A 1 83 ? 16.567 -4.015 -24.540 1.00 78.19 83 LYS A O 1
ATOM 669 N N . LEU A 1 84 ? 16.247 -6.214 -24.227 1.00 75.12 84 LEU A N 1
ATOM 670 C CA . LEU A 1 84 ? 17.672 -6.535 -24.149 1.00 75.12 84 LEU A CA 1
ATOM 671 C C . LEU A 1 84 ? 18.463 -6.034 -25.376 1.00 75.12 84 LEU A C 1
ATOM 673 O O . LEU A 1 84 ? 19.576 -5.537 -25.235 1.00 75.12 84 LEU A O 1
ATOM 677 N N . ASN A 1 85 ? 17.859 -6.096 -26.567 1.00 75.50 85 ASN A N 1
ATOM 678 C CA . ASN A 1 85 ? 18.474 -5.640 -27.821 1.00 75.50 85 ASN A CA 1
ATOM 679 C C . ASN A 1 85 ? 18.726 -4.124 -27.865 1.00 75.50 85 ASN A C 1
ATOM 681 O O . ASN A 1 85 ? 19.632 -3.681 -28.570 1.00 75.50 85 ASN A O 1
ATOM 685 N N . ASP A 1 86 ? 17.961 -3.339 -27.102 1.00 73.38 86 ASP A N 1
ATOM 686 C CA . ASP A 1 86 ? 18.119 -1.882 -27.036 1.00 73.38 86 ASP A CA 1
ATOM 687 C C . ASP A 1 86 ? 19.331 -1.484 -26.178 1.00 73.38 86 ASP A C 1
ATOM 689 O O . ASP A 1 86 ? 19.772 -0.335 -26.199 1.00 73.38 86 ASP A O 1
ATOM 693 N N . LEU A 1 87 ? 19.899 -2.438 -25.436 1.00 67.75 87 LEU A N 1
ATOM 694 C CA . LEU A 1 87 ? 21.016 -2.205 -24.528 1.00 67.75 87 LEU A CA 1
ATOM 695 C C . LEU A 1 87 ? 22.395 -2.287 -25.207 1.00 67.75 87 LEU A C 1
ATOM 697 O O . LEU A 1 87 ? 23.408 -1.958 -24.584 1.00 67.75 87 LEU A O 1
ATOM 701 N N . GLY A 1 88 ? 22.449 -2.701 -26.476 1.00 69.19 88 GLY A N 1
ATOM 702 C CA . GLY A 1 88 ? 23.692 -2.849 -27.233 1.00 69.19 88 GLY A CA 1
ATOM 703 C C . GLY A 1 88 ? 24.577 -4.005 -26.749 1.00 69.19 88 GLY A C 1
ATOM 704 O O . GLY A 1 88 ? 24.109 -4.977 -26.161 1.00 69.19 88 GLY A O 1
ATOM 705 N N . ASP A 1 89 ? 25.879 -3.918 -27.027 1.00 70.00 89 ASP A N 1
ATOM 706 C CA . ASP A 1 89 ? 26.838 -5.008 -26.800 1.00 70.00 89 ASP A CA 1
ATOM 707 C C . ASP A 1 89 ? 27.386 -4.983 -25.358 1.00 70.00 89 ASP A C 1
ATOM 709 O O . ASP A 1 89 ? 28.522 -4.584 -25.079 1.00 70.00 89 ASP A O 1
ATOM 713 N N . ILE A 1 90 ? 26.526 -5.347 -24.405 1.00 69.25 90 ILE A N 1
ATOM 714 C CA . ILE A 1 90 ? 26.826 -5.333 -22.970 1.00 69.25 90 ILE A CA 1
ATOM 715 C C . ILE A 1 90 ? 26.951 -6.718 -22.350 1.00 69.25 90 ILE A C 1
ATOM 717 O O . ILE A 1 90 ? 26.260 -7.671 -22.696 1.00 69.25 90 ILE A O 1
ATOM 721 N N . LYS A 1 91 ? 27.817 -6.798 -21.336 1.00 72.06 91 LYS A N 1
ATOM 722 C CA . LYS A 1 91 ? 28.008 -7.994 -20.514 1.00 72.06 91 LYS A CA 1
ATOM 723 C C . LYS A 1 91 ? 27.308 -7.819 -19.175 1.00 72.06 91 LYS A C 1
ATOM 725 O O . LYS A 1 91 ? 27.820 -7.119 -18.305 1.00 72.06 91 LYS A O 1
ATOM 730 N N . LEU A 1 92 ? 26.169 -8.484 -19.019 1.00 73.38 92 LEU A N 1
ATOM 731 C CA . LEU A 1 92 ? 25.458 -8.605 -17.749 1.00 73.38 92 LEU A CA 1
ATOM 732 C C . LEU A 1 92 ? 25.874 -9.907 -17.066 1.00 73.38 92 LEU A C 1
ATOM 734 O O . LEU A 1 92 ? 25.947 -10.958 -17.708 1.00 73.38 92 LEU A O 1
ATOM 738 N N . SER A 1 93 ? 26.170 -9.851 -15.768 1.00 78.94 93 SER A N 1
ATOM 739 C CA . SER A 1 93 ? 26.352 -11.075 -14.994 1.00 78.94 93 SER A CA 1
ATOM 740 C C . SER A 1 93 ? 24.991 -11.734 -14.719 1.00 78.94 93 SER A C 1
ATOM 742 O O . SER A 1 93 ? 23.955 -11.062 -14.755 1.00 78.94 93 SER A O 1
ATOM 744 N N . PRO A 1 94 ? 24.956 -13.035 -14.383 1.00 77.25 94 PRO A N 1
ATOM 745 C CA . PRO A 1 94 ? 23.717 -13.689 -13.964 1.00 77.25 94 PRO A CA 1
ATOM 746 C C . PRO A 1 94 ? 23.027 -12.994 -12.780 1.00 77.25 94 PRO A C 1
ATOM 748 O O . PRO A 1 94 ? 21.803 -12.975 -12.714 1.00 77.25 94 PRO A O 1
ATOM 751 N N . LEU A 1 95 ? 23.795 -12.388 -11.865 1.00 74.12 95 LEU A N 1
ATOM 752 C CA . LEU A 1 95 ? 23.245 -11.650 -10.726 1.00 74.12 95 LEU A CA 1
ATOM 753 C C . LEU A 1 95 ? 22.597 -10.328 -11.160 1.00 74.12 95 LEU A C 1
ATOM 755 O O . LEU A 1 95 ? 21.531 -9.980 -10.660 1.00 74.12 95 LEU A O 1
ATOM 759 N N . ASP A 1 96 ? 23.200 -9.624 -12.121 1.00 72.94 96 ASP A N 1
ATOM 760 C CA . ASP A 1 96 ? 22.617 -8.400 -12.683 1.00 72.94 96 ASP A CA 1
ATOM 761 C C . ASP A 1 96 ? 21.283 -8.704 -13.371 1.00 72.94 96 ASP A C 1
ATOM 763 O O . ASP A 1 96 ? 20.317 -7.968 -13.202 1.00 72.94 96 ASP A O 1
ATOM 767 N N . MET A 1 97 ? 21.196 -9.831 -14.085 1.00 75.31 97 MET A N 1
ATOM 768 C CA . MET A 1 97 ? 19.958 -10.264 -14.739 1.00 75.31 97 MET A CA 1
ATOM 769 C C . MET A 1 97 ? 18.837 -10.573 -13.745 1.00 75.31 97 MET A C 1
ATOM 771 O O . MET A 1 97 ? 17.693 -10.225 -14.011 1.00 75.31 97 MET A O 1
ATOM 775 N N . LEU A 1 98 ? 19.155 -11.172 -12.591 1.00 74.94 98 LEU A N 1
ATOM 776 C CA . LEU A 1 98 ? 18.172 -11.409 -11.527 1.00 74.94 98 LEU A CA 1
ATOM 777 C C . LEU A 1 98 ? 17.646 -10.096 -10.933 1.00 74.94 98 LEU A C 1
ATOM 779 O O . LEU A 1 98 ? 16.450 -9.966 -10.693 1.00 74.94 98 LEU A O 1
ATOM 783 N N . ASN A 1 99 ? 18.524 -9.112 -10.732 1.00 72.31 99 ASN A N 1
ATOM 784 C CA . ASN A 1 99 ? 18.138 -7.811 -10.182 1.00 72.31 99 ASN A CA 1
ATOM 785 C C . ASN A 1 99 ? 17.331 -6.958 -11.176 1.00 72.31 99 ASN A C 1
ATOM 787 O O . ASN A 1 99 ? 16.556 -6.098 -10.764 1.00 72.31 99 ASN A O 1
ATOM 791 N N . LEU A 1 100 ? 17.520 -7.178 -12.478 1.00 74.25 100 LEU A N 1
ATOM 792 C CA . LEU A 1 100 ? 16.888 -6.410 -13.551 1.00 74.25 100 LEU A CA 1
ATOM 793 C C . LEU A 1 100 ? 15.653 -7.099 -14.153 1.00 74.25 100 LEU A C 1
ATOM 795 O O . LEU A 1 100 ? 15.057 -6.547 -15.071 1.00 74.25 100 LEU A O 1
ATOM 799 N N . ASP A 1 101 ? 15.230 -8.261 -13.649 1.00 75.81 101 ASP A N 1
ATOM 800 C CA . ASP A 1 101 ? 14.129 -9.063 -14.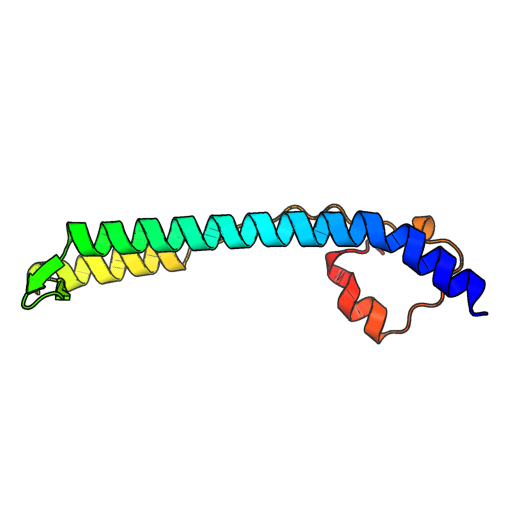221 1.00 75.81 101 ASP A CA 1
ATOM 801 C C . ASP A 1 101 ? 12.780 -8.311 -14.263 1.00 75.81 101 ASP A C 1
ATOM 803 O O . ASP A 1 101 ? 11.959 -8.485 -15.171 1.00 75.81 101 ASP A O 1
ATOM 807 N N . ILE A 1 102 ? 12.571 -7.389 -13.316 1.00 75.69 102 ILE A N 1
ATOM 808 C CA . ILE A 1 102 ? 11.403 -6.496 -13.299 1.00 75.69 102 ILE A CA 1
ATOM 809 C C . ILE A 1 102 ? 11.483 -5.385 -14.363 1.00 75.69 102 ILE A C 1
ATOM 811 O O . ILE A 1 102 ? 10.450 -4.878 -14.789 1.00 75.69 102 ILE A O 1
ATOM 815 N N . LEU A 1 103 ? 12.688 -5.040 -14.830 1.00 73.00 103 LEU A N 1
ATOM 816 C CA . LEU A 1 103 ? 12.961 -3.912 -15.729 1.00 73.00 103 LEU A CA 1
ATOM 817 C C . LEU A 1 103 ? 13.312 -4.324 -17.166 1.00 73.00 103 LEU A C 1
ATOM 819 O O . LEU A 1 103 ? 13.216 -3.485 -18.057 1.00 73.00 103 LEU A O 1
ATOM 823 N N . ILE A 1 104 ? 13.735 -5.570 -17.411 1.00 76.94 104 ILE A N 1
ATOM 824 C CA . ILE A 1 104 ? 14.213 -6.034 -18.723 1.00 76.94 104 ILE A CA 1
ATOM 825 C C . ILE A 1 104 ? 13.278 -7.092 -19.313 1.00 76.94 104 ILE A C 1
ATOM 827 O O . ILE A 1 104 ? 12.896 -8.060 -18.654 1.00 76.94 104 ILE A O 1
ATOM 831 N N . GLU A 1 105 ? 12.928 -6.906 -20.584 1.00 77.94 105 GLU A N 1
ATOM 832 C CA . GLU A 1 105 ? 12.240 -7.892 -21.417 1.00 77.94 105 GLU A CA 1
ATOM 833 C C . GLU A 1 105 ? 13.282 -8.737 -22.171 1.00 77.94 105 GLU A C 1
ATOM 835 O O . GLU A 1 105 ? 14.229 -8.188 -22.748 1.00 77.94 105 GLU A O 1
ATOM 840 N N . LYS A 1 106 ? 13.127 -10.068 -22.107 1.00 68.81 106 LYS A N 1
ATOM 841 C CA . LYS A 1 106 ? 14.055 -11.049 -22.697 1.00 68.81 106 LYS A CA 1
ATOM 842 C C . LYS A 1 106 ? 13.923 -11.134 -24.212 1.00 68.81 106 LYS A C 1
ATOM 844 O O . LYS A 1 106 ? 12.774 -11.119 -24.700 1.00 68.81 106 LYS A O 1
#

pLDDT: mean 78.57, std 11.18, range [51.59, 95.0]